Protein AF-A0AA41VFY7-F1 (afdb_monomer_lite)

Organism: Papaver nudicaule (NCBI:txid74823)

Structure (mmCIF, N/CA/C/O backbone):
data_AF-A0AA41VFY7-F1
#
_entry.id   AF-A0AA41VFY7-F1
#
loop_
_atom_site.group_PDB
_atom_site.id
_atom_site.type_symbol
_atom_site.label_atom_id
_atom_site.label_alt_id
_atom_site.label_comp_id
_atom_site.label_asym_id
_atom_site.label_entity_id
_atom_site.label_seq_id
_atom_site.pdbx_PDB_ins_code
_atom_site.Cartn_x
_atom_site.Cartn_y
_atom_site.Cartn_z
_atom_site.occupancy
_atom_site.B_iso_or_equiv
_atom_site.auth_seq_id
_atom_site.auth_comp_id
_atom_site.auth_asym_id
_atom_site.auth_atom_id
_atom_site.pdbx_PDB_model_num
ATOM 1 N N . MET A 1 1 ? -11.584 8.783 14.281 1.00 61.06 1 MET A N 1
ATOM 2 C CA . MET A 1 1 ? -12.794 7.940 14.092 1.00 61.06 1 MET A CA 1
ATOM 3 C C . MET A 1 1 ? -12.840 7.213 12.735 1.00 61.06 1 MET A C 1
ATOM 5 O O . MET A 1 1 ? -13.837 6.564 12.452 1.00 61.06 1 MET A O 1
ATOM 9 N N . ILE A 1 2 ? -11.785 7.243 11.905 1.00 75.31 2 ILE A N 1
ATOM 10 C CA . ILE A 1 2 ? -11.821 6.639 10.556 1.00 75.31 2 ILE A CA 1
ATOM 11 C C . ILE A 1 2 ? -11.652 5.105 10.613 1.00 75.31 2 ILE A C 1
ATOM 13 O O . ILE A 1 2 ? -12.371 4.373 9.935 1.00 75.31 2 ILE A O 1
ATOM 17 N N . TYR A 1 3 ? -10.784 4.595 11.495 1.00 83.69 3 TYR A N 1
ATOM 18 C CA . TYR A 1 3 ? -10.499 3.155 11.596 1.00 83.69 3 TYR A CA 1
ATOM 19 C C . TYR A 1 3 ? -11.693 2.291 12.027 1.00 83.69 3 TYR A C 1
ATOM 21 O O . TYR A 1 3 ? -11.821 1.153 11.578 1.00 83.69 3 TYR A O 1
ATOM 29 N N . ARG A 1 4 ? -12.598 2.825 12.860 1.00 81.69 4 ARG A N 1
ATOM 30 C CA . ARG A 1 4 ? -13.776 2.087 13.346 1.00 81.69 4 ARG A CA 1
ATOM 31 C C . ARG A 1 4 ? -14.776 1.812 12.226 1.00 81.69 4 ARG A C 1
ATOM 33 O O . ARG A 1 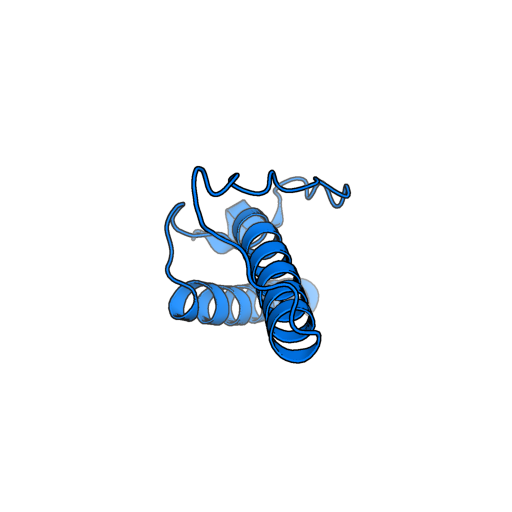4 ? -15.273 0.701 12.134 1.00 81.69 4 ARG A O 1
ATOM 40 N N . ALA A 1 5 ? -15.026 2.788 11.353 1.00 81.38 5 ALA A N 1
ATOM 41 C CA . ALA A 1 5 ? -15.894 2.600 10.191 1.00 81.38 5 ALA A CA 1
ATOM 42 C C . ALA A 1 5 ? -15.277 1.638 9.161 1.00 81.38 5 ALA A C 1
ATOM 44 O O . ALA A 1 5 ? -15.991 0.883 8.509 1.00 81.38 5 ALA A O 1
ATOM 45 N N . ALA A 1 6 ? -13.949 1.648 9.028 1.00 82.88 6 ALA A N 1
ATOM 46 C CA . ALA A 1 6 ? -13.230 0.775 8.107 1.00 82.88 6 ALA A CA 1
ATOM 47 C C . ALA A 1 6 ? -13.257 -0.701 8.529 1.00 82.88 6 ALA A C 1
ATOM 49 O O . ALA A 1 6 ? -13.400 -1.568 7.676 1.00 82.88 6 ALA A O 1
ATOM 50 N N . ALA A 1 7 ? -13.178 -0.980 9.836 1.00 83.69 7 ALA A N 1
ATOM 51 C CA . ALA A 1 7 ? -13.154 -2.341 10.381 1.00 83.69 7 ALA A CA 1
ATOM 52 C C . ALA A 1 7 ? -14.407 -3.181 10.069 1.00 83.69 7 ALA A C 1
ATOM 54 O O . ALA A 1 7 ? -14.326 -4.403 10.093 1.00 83.69 7 ALA A O 1
ATOM 55 N N . PHE A 1 8 ? -15.540 -2.547 9.750 1.00 82.06 8 PHE A N 1
ATOM 56 C CA . PHE A 1 8 ? -16.792 -3.232 9.405 1.00 82.06 8 PHE A CA 1
ATOM 57 C C . PHE A 1 8 ? -17.098 -3.236 7.901 1.00 82.06 8 PHE A C 1
ATOM 59 O O . PHE A 1 8 ? -18.167 -3.689 7.495 1.00 82.06 8 PHE A O 1
ATOM 66 N N . ARG A 1 9 ? -16.196 -2.723 7.051 1.00 81.12 9 ARG A N 1
ATOM 67 C CA . ARG A 1 9 ? -16.393 -2.796 5.598 1.00 81.12 9 ARG A CA 1
ATOM 68 C C . ARG A 1 9 ? -16.183 -4.236 5.123 1.00 81.12 9 ARG A C 1
ATOM 70 O O . ARG A 1 9 ? -15.212 -4.864 5.544 1.00 81.12 9 ARG A O 1
ATOM 77 N N . PRO A 1 10 ? -17.040 -4.755 4.228 1.00 78.38 10 PRO A N 1
ATOM 78 C CA . PRO A 1 10 ? -16.831 -6.073 3.651 1.00 78.38 10 PRO A CA 1
ATOM 79 C C . PRO A 1 10 ? -15.513 -6.080 2.872 1.00 78.38 10 PRO A C 1
ATOM 81 O O . PRO A 1 10 ? -15.329 -5.318 1.920 1.00 78.38 10 PRO A O 1
ATOM 84 N N . VAL A 1 11 ? -14.580 -6.927 3.300 1.00 73.06 11 VAL A N 1
ATOM 85 C CA . VAL A 1 11 ? -13.298 -7.105 2.621 1.00 73.06 11 VAL A CA 1
ATOM 86 C C . VAL A 1 11 ? -13.480 -8.171 1.551 1.00 73.06 11 VAL A C 1
ATOM 88 O O . VAL A 1 11 ? -13.496 -9.365 1.843 1.00 73.06 11 VAL A O 1
ATOM 91 N N . ASN A 1 12 ? -13.598 -7.747 0.296 1.00 69.12 12 ASN A N 1
ATOM 92 C CA . ASN A 1 12 ? -13.506 -8.667 -0.831 1.00 69.12 12 ASN A CA 1
ATOM 93 C C . ASN A 1 12 ? -12.032 -9.034 -1.036 1.00 69.12 12 ASN A C 1
ATOM 95 O O . ASN A 1 12 ? -11.312 -8.359 -1.766 1.00 69.12 12 ASN A O 1
ATOM 99 N N . LEU A 1 13 ? -11.582 -10.116 -0.393 1.00 62.88 13 LEU A N 1
ATOM 100 C CA . LEU A 1 13 ? -10.265 -10.729 -0.622 1.00 62.88 13 LEU A CA 1
ATOM 101 C C . LEU A 1 13 ? -10.232 -11.537 -1.935 1.00 62.88 13 LEU A C 1
ATOM 103 O O . LEU A 1 13 ? -9.476 -12.497 -2.074 1.00 62.88 13 LEU A O 1
ATOM 107 N N . GLY A 1 14 ? -11.088 -11.188 -2.897 1.00 55.06 14 GLY A N 1
ATOM 108 C CA . GLY A 1 14 ? -10.941 -11.682 -4.253 1.00 55.06 14 GLY A CA 1
ATOM 109 C C . GLY A 1 14 ? -9.603 -11.195 -4.791 1.00 55.06 14 GLY A C 1
ATOM 110 O O . GLY A 1 14 ? -9.170 -10.088 -4.468 1.00 55.06 14 GLY A O 1
ATOM 111 N N . LEU A 1 15 ? -8.946 -12.026 -5.600 1.00 54.47 15 LEU A N 1
ATOM 112 C CA . LEU A 1 15 ? -7.876 -11.641 -6.520 1.00 54.47 15 LEU A CA 1
ATOM 113 C C . LEU A 1 15 ? -8.416 -10.582 -7.495 1.00 54.47 15 LEU A C 1
ATOM 115 O O . LEU A 1 15 ? -8.627 -10.830 -8.676 1.00 54.47 15 LEU A O 1
ATOM 119 N N . GLU A 1 16 ? -8.703 -9.398 -6.979 1.00 56.47 16 GLU A N 1
ATOM 120 C CA . GLU A 1 16 ? -9.010 -8.209 -7.736 1.00 56.47 16 GLU A CA 1
ATOM 121 C C . GLU A 1 16 ? -7.710 -7.865 -8.440 1.00 56.47 16 GLU A C 1
ATOM 123 O O . GLU A 1 16 ? -6.825 -7.236 -7.856 1.00 56.47 16 GLU A O 1
ATOM 128 N N . VAL A 1 17 ? -7.570 -8.372 -9.663 1.00 58.50 17 VAL A N 1
ATOM 129 C CA . VAL A 1 17 ? -6.466 -8.073 -10.564 1.00 58.50 17 VAL A CA 1
ATOM 130 C C . VAL A 1 17 ? -6.469 -6.559 -10.719 1.00 58.50 17 VAL A C 1
ATOM 132 O O . VAL A 1 17 ? -7.262 -6.004 -11.473 1.00 58.50 17 VAL A O 1
ATOM 135 N N . VAL A 1 18 ? -5.670 -5.855 -9.914 1.00 63.78 18 VAL A N 1
ATOM 136 C CA . VAL A 1 18 ? -5.693 -4.399 -9.956 1.00 63.78 18 VAL A CA 1
ATOM 137 C C . VAL A 1 18 ? -5.080 -3.998 -11.280 1.00 63.78 18 VAL A C 1
ATOM 139 O O . VAL A 1 18 ? -3.872 -4.163 -11.476 1.00 63.78 18 VAL A O 1
ATOM 142 N N . ASP A 1 19 ? -5.916 -3.453 -12.163 1.00 64.56 19 ASP A N 1
ATOM 143 C CA . ASP A 1 19 ? -5.542 -3.134 -13.530 1.00 64.56 19 ASP A CA 1
ATOM 144 C C . ASP A 1 19 ? -4.193 -2.421 -13.588 1.00 64.56 19 ASP A C 1
ATOM 146 O O . ASP A 1 19 ? -3.937 -1.360 -12.997 1.00 64.56 19 ASP A O 1
ATOM 150 N N . LYS A 1 20 ? -3.259 -3.061 -14.288 1.00 66.81 20 LYS A N 1
ATOM 151 C CA . LYS A 1 20 ? -1.934 -2.505 -14.501 1.00 66.81 20 LYS A CA 1
ATOM 152 C C . LYS A 1 20 ? -2.076 -1.332 -15.477 1.00 66.81 20 LYS A C 1
ATOM 154 O O . LYS A 1 20 ? -2.480 -1.552 -16.619 1.00 66.81 20 LYS A O 1
ATOM 159 N N . PRO A 1 21 ? -1.703 -0.098 -15.094 1.00 69.75 21 PRO A N 1
ATOM 160 C CA . PRO A 1 21 ? -1.676 1.016 -16.019 1.00 69.75 21 PRO A CA 1
ATOM 161 C C . PRO A 1 21 ? -0.693 0.667 -17.135 1.00 69.75 21 PRO A C 1
ATOM 163 O O . PRO A 1 21 ? 0.498 0.426 -16.900 1.00 69.75 21 PRO A O 1
ATOM 166 N N . ARG A 1 22 ? -1.217 0.576 -18.360 1.00 67.19 22 ARG A N 1
ATOM 167 C CA . ARG A 1 22 ? -0.420 0.278 -19.548 1.00 67.19 22 ARG A CA 1
ATOM 168 C C . ARG A 1 22 ? 0.476 1.479 -19.832 1.00 67.19 22 ARG A C 1
ATOM 170 O O . ARG A 1 22 ? -0.014 2.563 -20.142 1.00 67.19 22 ARG A O 1
ATOM 177 N N . ARG A 1 23 ? 1.794 1.295 -19.741 1.00 67.06 23 ARG A N 1
ATOM 178 C CA . ARG A 1 23 ? 2.754 2.307 -20.201 1.00 67.06 23 ARG A CA 1
ATOM 179 C C . ARG A 1 23 ? 2.707 2.335 -21.729 1.00 67.06 23 ARG A C 1
ATOM 181 O O . ARG A 1 23 ? 3.135 1.373 -22.361 1.00 67.06 23 ARG A O 1
ATOM 188 N N . LYS A 1 24 ? 2.151 3.396 -22.318 1.00 66.06 24 LYS A N 1
ATOM 189 C CA . LYS A 1 24 ? 2.161 3.604 -23.774 1.00 66.06 24 LYS A CA 1
ATOM 190 C C . LYS A 1 24 ? 3.560 4.095 -24.188 1.00 66.06 24 LYS A C 1
ATOM 192 O O . LYS A 1 24 ? 4.099 4.984 -23.540 1.00 66.06 24 LYS A O 1
ATOM 197 N N . ASN A 1 25 ? 4.132 3.517 -25.247 1.00 59.91 25 ASN A N 1
ATOM 198 C CA . ASN A 1 25 ? 5.306 4.031 -25.974 1.00 59.91 25 ASN A CA 1
ATOM 199 C C . ASN A 1 25 ? 6.642 4.127 -25.198 1.00 59.91 25 ASN A C 1
ATOM 201 O O . ASN A 1 25 ? 7.324 5.144 -25.270 1.00 59.91 25 ASN A O 1
ATOM 205 N N . VAL A 1 26 ? 7.067 3.069 -24.496 1.00 73.81 26 VAL A N 1
ATOM 206 C CA . VAL A 1 26 ? 8.430 2.995 -23.924 1.00 73.81 26 VAL A CA 1
ATOM 207 C C . VAL A 1 26 ? 9.182 1.828 -24.560 1.00 73.81 26 VAL A C 1
ATOM 209 O O . VAL A 1 26 ? 8.711 0.695 -24.486 1.00 73.81 26 VAL A O 1
ATOM 212 N N . LYS A 1 27 ? 10.356 2.081 -25.162 1.00 78.94 27 LYS A N 1
ATOM 213 C CA . LYS A 1 27 ? 11.277 1.011 -25.585 1.00 78.94 27 LYS A CA 1
ATOM 214 C C . LYS A 1 27 ? 11.719 0.243 -24.339 1.00 78.94 27 LYS A C 1
ATOM 216 O O . LYS A 1 27 ? 12.349 0.789 -23.437 1.00 78.94 27 LYS A O 1
ATOM 221 N N . ILE A 1 28 ? 11.313 -1.015 -24.258 1.00 79.94 28 ILE A N 1
ATOM 222 C CA . ILE A 1 28 ? 11.556 -1.895 -23.119 1.00 79.94 28 ILE A CA 1
ATOM 223 C C . ILE A 1 28 ? 12.865 -2.643 -23.369 1.00 79.94 28 ILE A C 1
ATOM 225 O O . ILE A 1 28 ? 12.989 -3.319 -24.382 1.00 79.94 28 ILE A O 1
ATOM 229 N N . SER A 1 29 ? 13.820 -2.546 -22.440 1.00 83.44 29 SER A N 1
ATOM 230 C CA . SER A 1 29 ? 14.985 -3.440 -22.448 1.00 83.44 29 SER A CA 1
ATOM 231 C C . SER A 1 29 ? 14.551 -4.890 -22.199 1.00 83.44 29 SER A C 1
ATOM 233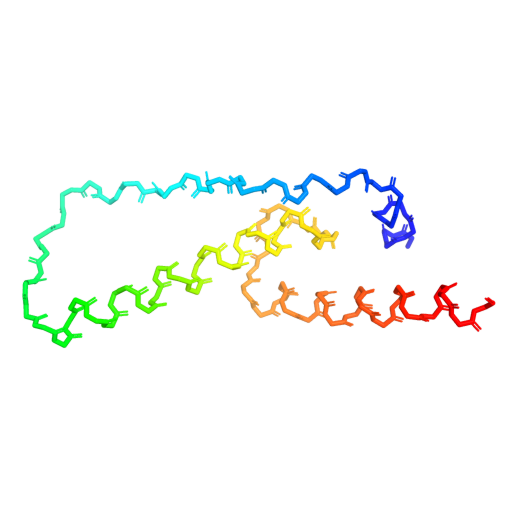 O O . SER A 1 29 ? 13.713 -5.131 -21.323 1.00 83.44 29 SER A O 1
ATOM 235 N N . CYS A 1 30 ? 15.132 -5.823 -22.959 1.00 86.31 30 CYS A N 1
ATOM 236 C CA . CYS A 1 30 ? 14.984 -7.274 -22.788 1.00 86.31 30 CYS A CA 1
ATOM 237 C C . CYS A 1 30 ? 16.144 -7.906 -22.004 1.00 86.31 30 CYS A C 1
ATOM 239 O O . CYS A 1 30 ? 16.175 -9.123 -21.848 1.00 86.31 30 CYS A O 1
ATOM 241 N N . ASP A 1 31 ? 17.089 -7.102 -21.512 1.00 94.50 31 ASP A N 1
ATOM 242 C CA . ASP A 1 31 ? 18.183 -7.604 -20.686 1.00 94.50 31 ASP A CA 1
ATOM 243 C C . ASP A 1 31 ? 17.636 -8.315 -19.421 1.00 94.50 31 ASP A C 1
ATOM 245 O O . ASP A 1 31 ? 16.780 -7.734 -18.732 1.00 94.50 31 ASP A O 1
ATOM 249 N N . PRO A 1 32 ? 18.110 -9.534 -19.081 1.00 92.62 32 PRO A N 1
ATOM 250 C CA . PRO A 1 32 ? 17.584 -10.322 -17.965 1.00 92.62 32 PRO A CA 1
ATOM 251 C C . PRO A 1 32 ? 17.554 -9.578 -16.625 1.00 92.62 32 PRO A C 1
ATOM 253 O O . PRO A 1 32 ? 16.575 -9.690 -15.879 1.00 92.62 32 PRO A O 1
ATOM 256 N N . GLN A 1 33 ? 18.574 -8.767 -16.326 1.00 93.38 33 GLN A N 1
ATOM 257 C CA . GLN A 1 33 ? 18.643 -7.995 -15.084 1.00 93.38 33 GLN A CA 1
ATOM 258 C C . GLN A 1 33 ? 17.566 -6.905 -15.062 1.00 93.38 33 GLN A C 1
ATOM 260 O O . GLN A 1 33 ? 16.858 -6.732 -14.062 1.00 93.38 33 GLN A O 1
ATOM 265 N N . THR A 1 34 ? 17.387 -6.191 -16.176 1.00 92.12 34 THR A N 1
ATOM 266 C CA . THR A 1 34 ? 16.348 -5.155 -16.286 1.00 92.12 34 THR A CA 1
ATOM 267 C C . THR A 1 34 ? 14.929 -5.727 -16.213 1.00 92.12 34 THR A C 1
ATOM 269 O O . THR A 1 34 ? 14.049 -5.119 -15.588 1.00 92.12 34 THR A O 1
ATOM 272 N N . VAL A 1 35 ? 14.703 -6.911 -16.793 1.00 92.06 35 VAL A N 1
ATOM 273 C CA . VAL A 1 35 ? 13.424 -7.631 -16.733 1.00 92.06 35 VAL A CA 1
ATOM 274 C C . VAL A 1 35 ? 13.127 -8.072 -15.300 1.00 92.06 35 VAL A C 1
ATOM 276 O O . VAL A 1 35 ? 12.045 -7.771 -14.785 1.00 92.06 35 VAL A O 1
ATOM 279 N N . ALA A 1 36 ? 14.090 -8.696 -14.616 1.00 92.50 36 ALA A N 1
ATOM 280 C CA . ALA A 1 36 ? 13.936 -9.133 -13.229 1.00 92.50 36 ALA A CA 1
ATOM 281 C C . ALA A 1 36 ? 13.635 -7.955 -12.283 1.00 92.50 36 ALA A C 1
ATOM 283 O O . ALA A 1 36 ? 12.692 -8.003 -11.483 1.00 92.50 36 ALA A O 1
ATOM 284 N N . ALA A 1 37 ? 14.372 -6.846 -12.417 1.00 94.38 37 ALA A N 1
ATOM 285 C CA . ALA A 1 37 ? 14.140 -5.638 -11.628 1.00 94.38 37 ALA A CA 1
ATOM 286 C C . ALA A 1 37 ? 12.739 -5.048 -11.865 1.00 94.38 37 ALA A C 1
ATOM 288 O O . ALA A 1 37 ? 12.084 -4.588 -10.923 1.00 94.38 37 ALA A O 1
ATOM 289 N N . ARG A 1 38 ? 12.246 -5.078 -13.110 1.00 91.44 38 ARG A N 1
ATOM 290 C CA . ARG A 1 38 ? 10.893 -4.622 -13.444 1.00 91.44 38 ARG A CA 1
ATOM 291 C C . ARG A 1 38 ? 9.825 -5.507 -12.819 1.00 91.44 38 ARG A C 1
ATOM 293 O O . ARG A 1 38 ? 8.941 -4.969 -12.161 1.00 91.44 38 ARG A O 1
ATOM 300 N N . GLN A 1 39 ? 9.919 -6.826 -12.980 1.00 91.31 39 GLN A N 1
ATOM 301 C CA . GLN A 1 39 ? 8.970 -7.765 -12.375 1.00 91.31 39 GLN A CA 1
ATOM 302 C C . GLN A 1 39 ? 8.908 -7.583 -10.853 1.00 91.31 39 GLN A C 1
ATOM 304 O O . GLN A 1 39 ? 7.823 -7.556 -10.275 1.00 91.31 39 GLN A O 1
ATOM 309 N N . ARG A 1 40 ? 10.058 -7.361 -10.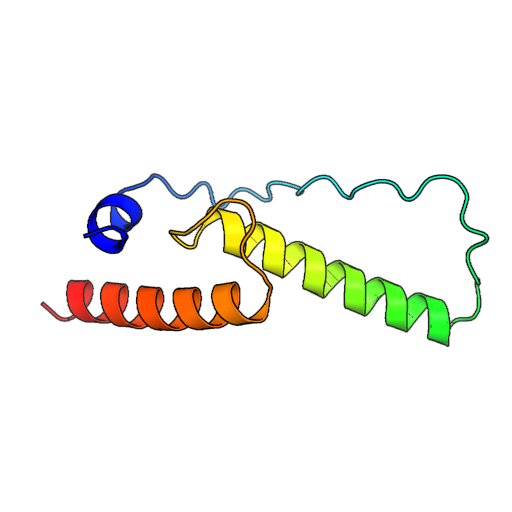198 1.00 94.94 40 ARG A N 1
ATOM 310 C CA . ARG A 1 40 ? 10.104 -7.030 -8.766 1.00 94.94 40 ARG A CA 1
ATOM 311 C C . ARG A 1 40 ? 9.322 -5.754 -8.443 1.00 94.94 40 ARG A C 1
ATOM 313 O O . ARG A 1 40 ? 8.516 -5.763 -7.517 1.00 94.94 40 ARG A O 1
ATOM 320 N N . ARG A 1 41 ? 9.541 -4.663 -9.189 1.00 93.12 41 ARG A N 1
ATOM 321 C CA . ARG A 1 41 ? 8.816 -3.391 -8.985 1.00 93.12 41 ARG A CA 1
ATOM 322 C C . ARG A 1 41 ? 7.313 -3.552 -9.208 1.00 93.12 41 ARG A C 1
ATOM 324 O O . ARG A 1 41 ? 6.534 -3.003 -8.442 1.00 93.12 41 ARG A O 1
ATOM 331 N N . GLU A 1 42 ? 6.914 -4.325 -10.212 1.00 90.75 42 GLU A N 1
ATOM 332 C CA . GLU A 1 42 ? 5.506 -4.587 -10.518 1.00 90.75 42 GLU A CA 1
ATOM 333 C C . GLU A 1 42 ? 4.804 -5.343 -9.388 1.00 90.75 42 GLU A C 1
ATOM 335 O O . GLU A 1 42 ? 3.756 -4.888 -8.937 1.00 90.75 42 GLU A O 1
ATOM 340 N N . ARG A 1 43 ? 5.425 -6.403 -8.849 1.00 91.56 43 ARG A N 1
ATOM 341 C CA . ARG A 1 43 ? 4.908 -7.130 -7.674 1.00 91.56 43 ARG A CA 1
ATOM 342 C C . ARG A 1 43 ? 4.742 -6.218 -6.456 1.00 91.56 43 ARG A C 1
ATOM 344 O O . ARG A 1 43 ? 3.771 -6.343 -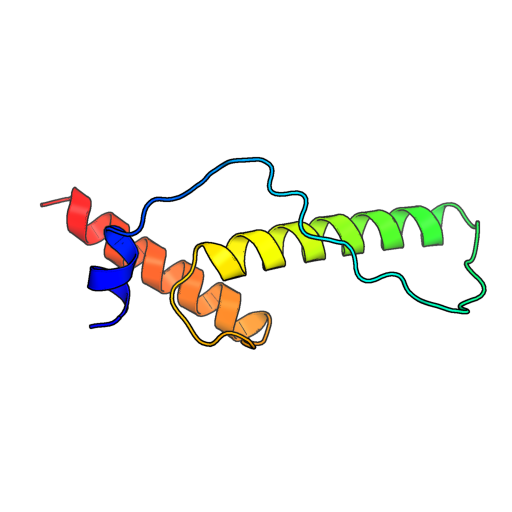5.716 1.00 91.56 43 ARG A O 1
ATOM 351 N N . ILE A 1 44 ? 5.685 -5.297 -6.233 1.00 92.44 44 ILE A N 1
ATOM 352 C CA . ILE A 1 44 ? 5.589 -4.319 -5.138 1.00 92.44 44 ILE A CA 1
ATOM 353 C C . ILE A 1 44 ? 4.411 -3.370 -5.382 1.00 92.44 44 ILE A C 1
ATOM 355 O O . ILE A 1 44 ? 3.584 -3.190 -4.495 1.00 92.44 44 ILE A O 1
ATOM 359 N N . SER A 1 45 ? 4.300 -2.793 -6.581 1.00 89.81 45 SER A N 1
ATOM 360 C CA . SER A 1 45 ? 3.203 -1.878 -6.915 1.00 89.81 45 SER A CA 1
ATOM 361 C C . SER A 1 45 ? 1.829 -2.535 -6.802 1.00 89.81 45 SER A C 1
ATOM 363 O O . SER A 1 45 ? 0.897 -1.894 -6.332 1.00 89.81 45 SER A O 1
ATOM 365 N N . GLU A 1 46 ? 1.695 -3.797 -7.203 1.00 88.94 46 GLU A N 1
ATOM 366 C CA . GLU A 1 46 ? 0.452 -4.559 -7.060 1.00 88.94 46 GLU A CA 1
ATOM 367 C C . GLU A 1 46 ? 0.046 -4.697 -5.588 1.00 88.94 46 GLU A C 1
ATOM 369 O O . GLU A 1 46 ? -1.069 -4.332 -5.217 1.00 88.94 46 GLU A O 1
ATOM 374 N N . ARG A 1 47 ? 0.984 -5.102 -4.721 1.00 89.50 47 ARG A N 1
ATOM 375 C CA . ARG A 1 47 ? 0.742 -5.205 -3.273 1.00 89.50 47 ARG A CA 1
ATOM 376 C C . ARG A 1 47 ? 0.354 -3.869 -2.643 1.00 89.50 47 ARG A C 1
ATOM 378 O O . ARG A 1 47 ? -0.551 -3.838 -1.817 1.00 89.50 47 ARG A O 1
ATOM 385 N N . ILE A 1 48 ? 0.994 -2.770 -3.047 1.00 90.25 48 ILE A N 1
ATOM 386 C CA . ILE A 1 48 ? 0.652 -1.429 -2.548 1.00 90.25 48 ILE A CA 1
ATOM 387 C C . ILE A 1 48 ? -0.771 -1.019 -2.958 1.00 90.25 48 ILE A C 1
ATOM 389 O O . ILE A 1 48 ? -1.478 -0.417 -2.158 1.00 90.25 48 ILE A O 1
ATOM 393 N N . ARG A 1 49 ? -1.239 -1.378 -4.159 1.00 87.25 49 ARG A N 1
ATOM 394 C CA . ARG A 1 49 ? -2.621 -1.075 -4.574 1.00 87.25 49 ARG A CA 1
ATOM 395 C C . ARG A 1 49 ? -3.662 -1.901 -3.839 1.00 87.25 49 ARG A C 1
ATOM 397 O O . ARG A 1 49 ? -4.734 -1.394 -3.528 1.00 87.25 49 ARG A O 1
ATOM 404 N N . VAL A 1 50 ? -3.360 -3.168 -3.567 1.00 87.25 50 VAL A N 1
ATOM 405 C CA . VAL A 1 50 ? -4.218 -3.991 -2.705 1.00 87.25 50 VAL A CA 1
ATOM 406 C C . VAL A 1 50 ? -4.287 -3.362 -1.315 1.00 87.25 50 VAL A C 1
ATOM 408 O O . VAL A 1 50 ? -5.375 -3.186 -0.777 1.00 87.25 50 VAL A O 1
ATOM 411 N N . LEU A 1 51 ? -3.144 -2.932 -0.774 1.00 88.25 51 LEU A N 1
ATOM 412 C CA . LEU A 1 51 ? -3.084 -2.255 0.517 1.00 88.25 51 LEU A CA 1
ATOM 413 C C . LEU A 1 51 ? -3.932 -0.971 0.541 1.00 88.25 51 LEU A C 1
ATOM 415 O O . LEU A 1 51 ? -4.686 -0.780 1.487 1.00 88.25 51 LEU A O 1
ATOM 419 N N . GLN A 1 52 ? -3.904 -0.160 -0.522 1.00 86.94 52 GLN A N 1
ATOM 420 C CA . GLN A 1 52 ? -4.743 1.042 -0.667 1.00 86.94 52 GLN A CA 1
ATOM 421 C C . GLN A 1 52 ? -6.251 0.766 -0.575 1.00 86.94 52 GLN A C 1
ATOM 423 O O . GLN A 1 52 ? -6.998 1.630 -0.126 1.00 86.94 52 GLN A O 1
ATOM 428 N N . LYS A 1 53 ? -6.721 -0.416 -0.996 1.00 84.50 53 LYS A N 1
ATOM 429 C CA . LYS A 1 53 ? -8.139 -0.799 -0.866 1.00 84.50 53 LYS A CA 1
ATOM 430 C C . LYS A 1 53 ? -8.505 -1.208 0.567 1.00 84.50 53 LYS A C 1
ATOM 432 O O . LYS A 1 53 ? -9.664 -1.085 0.956 1.00 84.50 53 LYS A O 1
ATOM 437 N N . LEU A 1 54 ? -7.536 -1.724 1.326 1.00 86.31 54 LEU A N 1
ATOM 438 C CA . LEU A 1 54 ? -7.735 -2.263 2.675 1.00 86.31 54 LEU A CA 1
ATOM 439 C C . LEU A 1 54 ? -7.541 -1.210 3.765 1.00 86.31 54 LEU A C 1
ATOM 441 O O . LEU A 1 54 ? -8.230 -1.237 4.783 1.00 86.31 54 LEU A O 1
ATOM 445 N N . VAL A 1 55 ? -6.580 -0.309 3.574 1.00 88.19 55 VAL A N 1
ATOM 446 C CA . VAL A 1 55 ? -6.228 0.701 4.567 1.00 88.19 55 VAL A CA 1
ATOM 447 C C . VAL A 1 55 ? -7.177 1.889 4.436 1.00 88.19 55 VAL A C 1
ATOM 449 O O . VAL A 1 55 ? -7.319 2.456 3.353 1.00 88.19 55 VAL A O 1
ATOM 452 N N . PRO A 1 56 ? -7.832 2.303 5.527 1.00 87.00 56 PRO A N 1
ATOM 453 C CA . PRO A 1 56 ? -8.581 3.549 5.539 1.00 87.00 56 PRO A CA 1
ATOM 454 C C . PRO A 1 56 ? -7.653 4.761 5.423 1.00 87.00 56 PRO A C 1
ATOM 456 O O . PRO A 1 56 ? -6.776 4.947 6.259 1.00 87.00 56 PRO A O 1
ATOM 459 N N . GLY A 1 57 ? -7.891 5.613 4.429 1.00 82.38 57 GLY A N 1
ATOM 460 C CA . GLY A 1 57 ? -7.100 6.820 4.203 1.00 82.38 57 GLY A CA 1
ATOM 461 C C . GLY A 1 57 ? -7.523 7.559 2.936 1.00 82.38 57 GLY A C 1
ATOM 462 O O . GLY A 1 57 ? -8.582 7.283 2.364 1.00 82.38 57 GLY A O 1
ATOM 463 N N . GLU A 1 58 ? -6.705 8.513 2.497 1.00 77.38 58 GLU A N 1
ATOM 464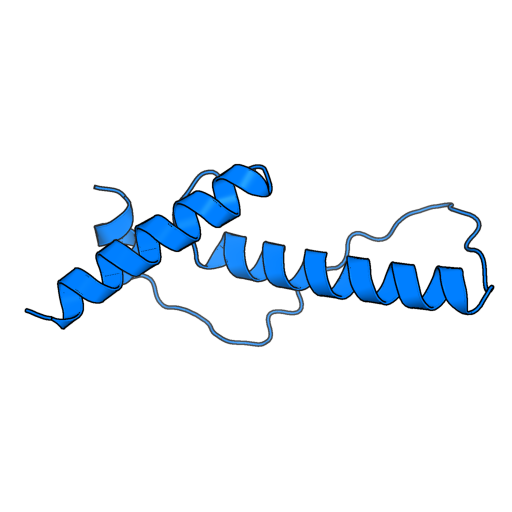 C CA . GLU A 1 58 ? -6.960 9.269 1.271 1.00 77.38 58 GLU A CA 1
ATOM 465 C C . GLU A 1 58 ? -6.712 8.425 0.011 1.00 77.38 58 GLU A C 1
ATOM 467 O O . GLU A 1 58 ? -5.778 7.628 -0.072 1.00 77.38 58 GLU A O 1
ATOM 472 N N . SER A 1 59 ? -7.523 8.644 -1.029 1.00 72.44 59 SER A N 1
ATOM 473 C CA . SER A 1 59 ? -7.455 7.879 -2.290 1.00 72.44 59 SER A CA 1
ATOM 474 C C . SER A 1 59 ? -6.118 7.987 -3.045 1.00 72.44 59 SER A C 1
ATOM 476 O O . SER A 1 59 ? -5.861 7.198 -3.954 1.00 72.44 59 SER A O 1
ATOM 478 N N . LYS A 1 60 ? -5.266 8.959 -2.691 1.00 79.00 60 LYS A N 1
ATOM 479 C CA . LYS A 1 60 ? -3.980 9.251 -3.345 1.00 79.00 60 LYS A CA 1
ATOM 480 C C . LYS A 1 60 ? -2.833 9.415 -2.345 1.00 79.00 60 LYS A C 1
ATOM 482 O O . LYS A 1 60 ? -1.976 10.272 -2.527 1.00 79.00 60 LYS A O 1
ATOM 487 N N . MET A 1 61 ? -2.813 8.597 -1.299 1.00 86.69 61 MET A N 1
ATOM 488 C CA . MET A 1 61 ? -1.685 8.571 -0.367 1.00 86.69 61 MET A CA 1
ATOM 489 C C . MET A 1 61 ? -0.384 8.138 -1.052 1.00 86.69 61 MET A C 1
ATOM 491 O O . MET A 1 61 ? -0.374 7.230 -1.894 1.00 86.69 61 MET A O 1
ATOM 495 N N . ASP A 1 62 ? 0.723 8.762 -0.656 1.00 91.31 62 ASP A N 1
ATOM 496 C CA . ASP A 1 62 ? 2.065 8.324 -1.018 1.00 91.31 62 ASP A CA 1
ATOM 497 C C . ASP A 1 62 ? 2.416 6.988 -0.334 1.00 91.31 62 ASP A C 1
ATOM 499 O O . ASP A 1 62 ? 1.731 6.502 0.567 1.00 91.31 62 ASP A O 1
ATOM 503 N N . THR A 1 63 ? 3.495 6.347 -0.790 1.00 90.75 63 THR A N 1
ATOM 504 C CA . THR A 1 63 ? 3.862 5.009 -0.298 1.00 90.75 63 THR A CA 1
ATOM 505 C C . THR A 1 63 ? 4.312 5.021 1.163 1.00 90.75 63 THR A C 1
ATOM 507 O O . THR A 1 63 ? 4.070 4.035 1.854 1.00 90.75 63 THR A O 1
ATOM 510 N N . ALA A 1 64 ? 4.945 6.093 1.649 1.00 92.69 64 ALA A N 1
ATOM 511 C CA . ALA A 1 64 ? 5.418 6.138 3.029 1.00 92.69 64 ALA A CA 1
ATOM 512 C C . ALA A 1 64 ? 4.234 6.278 3.990 1.00 92.69 64 ALA A C 1
ATOM 514 O O . ALA A 1 64 ? 4.083 5.447 4.886 1.00 92.69 64 ALA A O 1
ATOM 515 N N . SER A 1 65 ? 3.335 7.233 3.734 1.00 92.44 65 SER A N 1
ATOM 516 C CA . SER A 1 65 ? 2.128 7.399 4.548 1.00 92.44 65 SER A CA 1
ATOM 517 C C . SER A 1 65 ? 1.194 6.191 4.465 1.00 92.44 65 SER A C 1
ATOM 519 O O . SER A 1 65 ? 0.616 5.806 5.476 1.00 92.44 65 SER A O 1
ATOM 521 N N . MET A 1 66 ? 1.082 5.527 3.306 1.00 92.19 66 MET A N 1
ATOM 522 C CA . MET A 1 66 ? 0.306 4.282 3.170 1.00 92.19 66 MET A CA 1
ATOM 523 C C . MET A 1 66 ? 0.811 3.174 4.104 1.00 92.19 66 MET A C 1
ATOM 525 O O . MET A 1 66 ? 0.016 2.446 4.698 1.00 92.19 66 MET A O 1
ATOM 529 N N . LEU A 1 67 ? 2.132 3.029 4.233 1.00 93.88 67 LEU A N 1
ATOM 530 C CA . LEU A 1 67 ? 2.727 2.013 5.101 1.00 93.88 67 LEU A CA 1
ATOM 531 C C . LEU A 1 67 ? 2.581 2.365 6.587 1.00 93.88 67 LEU A C 1
ATOM 533 O O . LEU A 1 67 ? 2.339 1.464 7.392 1.00 93.88 67 LEU A O 1
ATOM 537 N N . ASP A 1 68 ? 2.688 3.645 6.947 1.00 93.00 68 ASP A N 1
ATOM 538 C CA . ASP A 1 68 ? 2.510 4.086 8.334 1.00 93.00 68 ASP A CA 1
ATOM 539 C C . ASP A 1 68 ? 1.050 3.939 8.795 1.00 93.00 68 ASP A C 1
ATOM 541 O O . ASP A 1 68 ? 0.769 3.339 9.836 1.00 93.00 68 ASP A O 1
ATOM 545 N N . GLU A 1 69 ? 0.096 4.356 7.959 1.00 91.94 69 GLU A N 1
ATOM 546 C CA . GLU A 1 69 ? -1.331 4.167 8.231 1.00 91.94 69 GLU A CA 1
ATOM 547 C C . GLU A 1 69 ? -1.714 2.688 8.315 1.00 91.94 69 GLU A C 1
ATOM 549 O O . GLU A 1 69 ? -2.483 2.293 9.192 1.00 91.94 69 GLU A O 1
ATOM 554 N N . ALA A 1 70 ? -1.125 1.832 7.473 1.00 92.44 70 ALA A N 1
ATOM 555 C CA . ALA A 1 70 ? -1.313 0.389 7.583 1.00 92.44 70 ALA A CA 1
ATOM 556 C C . ALA A 1 70 ? -0.851 -0.143 8.950 1.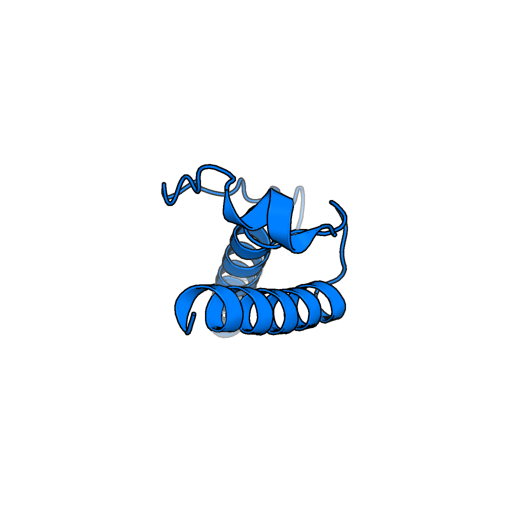00 92.44 70 ALA A C 1
ATOM 558 O O . ALA A 1 70 ? -1.552 -0.939 9.581 1.00 92.44 70 ALA A O 1
ATOM 559 N N . ALA A 1 71 ? 0.312 0.305 9.433 1.00 93.81 71 ALA A N 1
ATOM 560 C CA . ALA A 1 71 ? 0.833 -0.101 10.734 1.00 93.81 71 ALA A CA 1
ATOM 561 C C . ALA A 1 71 ? -0.071 0.373 11.884 1.00 93.81 71 ALA A C 1
ATOM 563 O O . ALA A 1 71 ? -0.339 -0.390 12.818 1.00 93.81 71 ALA A O 1
ATOM 564 N N . ASN A 1 72 ? -0.581 1.602 11.809 1.00 92.62 72 ASN A N 1
ATOM 565 C CA . ASN A 1 72 ? -1.488 2.161 12.811 1.00 92.62 72 ASN A CA 1
ATOM 566 C C . ASN A 1 72 ? -2.863 1.482 12.789 1.00 92.62 72 ASN A C 1
ATOM 568 O O . ASN A 1 72 ? -3.391 1.125 13.847 1.00 92.62 72 ASN A O 1
ATOM 572 N N . TYR A 1 73 ? -3.397 1.184 11.604 1.00 91.88 73 TYR A N 1
ATOM 573 C CA . TYR A 1 73 ? -4.642 0.439 11.460 1.00 91.88 73 TYR A CA 1
ATOM 574 C C . TYR A 1 73 ? -4.526 -0.987 12.015 1.00 91.88 73 TYR A C 1
ATOM 576 O O . TYR A 1 73 ? -5.412 -1.445 12.735 1.00 91.88 73 TYR A O 1
ATOM 584 N N . LEU A 1 74 ? -3.395 -1.667 11.795 1.00 92.31 74 LEU A N 1
ATOM 585 C CA . LEU A 1 74 ? -3.126 -2.976 12.401 1.00 92.31 74 LEU A CA 1
ATOM 586 C C . LEU A 1 74 ? -3.078 -2.920 13.933 1.00 92.31 74 LEU A C 1
ATOM 588 O O . LEU A 1 74 ? -3.600 -3.825 14.587 1.00 92.31 74 LEU A O 1
ATOM 592 N N . LYS A 1 75 ? -2.470 -1.881 14.524 1.00 93.06 75 LYS A N 1
ATOM 593 C CA . LYS A 1 75 ? -2.478 -1.686 15.987 1.00 93.06 75 LYS A CA 1
ATOM 594 C C . LYS A 1 75 ? -3.909 -1.529 16.508 1.00 93.06 75 LYS A C 1
ATOM 596 O O . LYS A 1 75 ? -4.265 -2.185 17.484 1.00 93.06 75 LYS A O 1
ATOM 601 N N . PHE A 1 76 ? -4.727 -0.729 15.824 1.00 91.00 76 PHE A N 1
ATOM 602 C CA . PHE A 1 76 ? -6.139 -0.537 16.157 1.00 91.00 76 PHE A CA 1
ATOM 603 C C . PHE A 1 76 ? -6.950 -1.838 16.052 1.00 91.00 76 PHE A C 1
ATOM 605 O O . PHE A 1 76 ? -7.694 -2.177 16.968 1.00 91.00 76 PHE A O 1
ATOM 612 N N . LEU A 1 77 ? -6.796 -2.610 14.973 1.00 90.69 77 LEU A N 1
ATOM 613 C CA . LEU A 1 77 ? -7.498 -3.890 14.825 1.00 90.69 77 LEU A CA 1
ATOM 614 C C . LEU A 1 77 ? -7.094 -4.885 15.920 1.00 90.69 77 LEU A C 1
ATOM 616 O O . LEU A 1 77 ? -7.949 -5.538 16.513 1.00 90.69 77 LEU A O 1
ATOM 620 N N . LYS A 1 78 ? -5.798 -4.961 16.252 1.00 91.44 78 LYS A N 1
ATOM 621 C CA . LYS A 1 78 ? -5.312 -5.815 17.345 1.00 91.44 78 LYS A CA 1
ATOM 622 C C . LYS A 1 78 ? -5.878 -5.411 18.706 1.00 91.44 78 LYS A C 1
ATOM 624 O O . LYS A 1 78 ? -6.125 -6.293 19.523 1.00 91.44 78 LYS A O 1
ATOM 629 N N . SER A 1 79 ? -6.076 -4.117 18.970 1.00 90.56 79 SER A N 1
ATOM 630 C CA . SER A 1 79 ? -6.669 -3.670 20.235 1.00 90.56 79 SER A CA 1
ATOM 631 C C . SER A 1 79 ? -8.163 -3.980 20.330 1.00 90.56 79 SER A C 1
ATOM 633 O O . SER A 1 79 ? -8.645 -4.203 21.429 1.00 90.56 79 SER A O 1
ATOM 635 N N . GLN A 1 80 ? -8.883 -4.026 19.202 1.00 86.44 80 GLN A N 1
ATOM 636 C CA . GLN A 1 80 ? -10.305 -4.405 19.167 1.00 86.44 80 GLN A CA 1
ATOM 637 C C . GLN A 1 80 ? -10.531 -5.892 19.481 1.00 86.44 80 GLN A C 1
ATOM 639 O O . GLN A 1 80 ? -11.545 -6.236 20.067 1.00 86.44 80 GLN A O 1
ATOM 644 N N . ILE A 1 81 ? -9.600 -6.772 19.091 1.00 87.00 81 ILE A N 1
ATOM 645 C CA . ILE A 1 81 ? -9.730 -8.233 19.272 1.00 87.00 81 ILE A CA 1
ATOM 646 C C . ILE A 1 81 ? -9.249 -8.695 20.655 1.00 87.00 81 ILE A C 1
ATOM 648 O O . ILE A 1 81 ? -9.667 -9.739 21.137 1.00 87.00 81 ILE A O 1
ATOM 652 N N . LYS A 1 82 ? -8.342 -7.947 21.295 1.00 76.62 82 LYS A N 1
ATOM 653 C CA . LYS A 1 82 ? -7.869 -8.251 22.657 1.00 76.62 82 LYS A CA 1
ATOM 654 C C . LYS A 1 82 ? -8.892 -7.925 23.757 1.00 76.62 82 LYS A C 1
ATOM 656 O O . LYS A 1 82 ? -8.575 -8.159 24.921 1.00 76.62 82 LYS A O 1
ATOM 661 N N . ALA A 1 83 ? -10.031 -7.336 23.392 1.00 51.81 83 ALA A N 1
ATOM 662 C CA . ALA A 1 83 ? -11.144 -7.053 24.290 1.00 51.81 83 ALA A CA 1
ATOM 663 C C . ALA A 1 83 ? -11.999 -8.302 24.530 1.00 51.81 83 ALA A C 1
ATOM 665 O O . ALA A 1 83 ? -12.143 -9.104 23.580 1.00 51.81 83 ALA A O 1
#

InterPro domains:
  IPR011598 Myc-type, basic helix-loop-helix (bHLH) domain [PF23173] (39-80)
  IPR011598 Myc-type, basic helix-loop-helix (bHLH) domain [PS50888] (28-77)
  IPR011598 Myc-type, basic helix-loop-helix (bHLH) domain [SM00353] (34-83)
  IPR036638 Helix-loop-helix DNA-binding domain superfamily [G3DSA:4.10.280.10] (33-83)
  IPR036638 Helix-loop-helix DNA-binding domain superfamily [SSF47459] (34-82)
  IPR045843 Transcription factor IND-like [PTHR45914] (1-83)

Radius of gyration: 16.6 Å; chains: 1; bounding box: 36×21×50 Å

Sequence (83 aa):
MIYRAAAFRPVNLGLEVVDKPRRKNVKISCDPQTVAARQRRERISERIRVLQKLVPGESKMDTASMLDEAANYLKFLKSQIKA

pLDDT: mean 82.62, std 11.57, range [51.81, 94.94]

Secondary structure (DSSP, 8-state):
-HHHHHTTS----S----------S------HHHHHHHHHHHHHHHHHHHHHHHS-S-TT--HHHHHHHHHHHHHHHHHHHT-

Foldseek 3Di:
DQLVVLVPDDDPPPPPVPDDPDDPDDDQDPPPVSVVVVVVVVVVVRVLVSLCVNFGDDNDDDPVVSVVSSVVSVVVVVVVVVD